Protein AF-A0A429FF25-F1 (afdb_monomer_lite)

Structure (mmCIF, N/CA/C/O backbone):
data_AF-A0A429FF25-F1
#
_entry.id   AF-A0A429FF25-F1
#
loop_
_atom_site.group_PDB
_atom_site.id
_atom_site.type_symbol
_atom_site.label_atom_id
_atom_site.label_alt_id
_atom_site.label_comp_id
_atom_site.label_asym_id
_atom_site.label_entity_id
_atom_site.label_seq_id
_atom_site.pdbx_PDB_ins_code
_atom_site.Cartn_x
_atom_site.Cartn_y
_atom_site.Cartn_z
_atom_site.occupancy
_atom_site.B_iso_or_equiv
_atom_site.auth_seq_id
_atom_site.auth_comp_id
_atom_site.auth_asym_id
_atom_site.auth_atom_id
_atom_site.pdbx_PDB_model_num
ATOM 1 N N . MET A 1 1 ? 14.850 20.138 26.910 1.00 57.94 1 MET A N 1
ATOM 2 C CA . MET A 1 1 ? 15.165 19.179 25.829 1.00 57.94 1 MET A CA 1
ATOM 3 C C . MET A 1 1 ? 14.172 19.415 24.697 1.00 57.94 1 MET A C 1
ATOM 5 O O . MET A 1 1 ? 12.9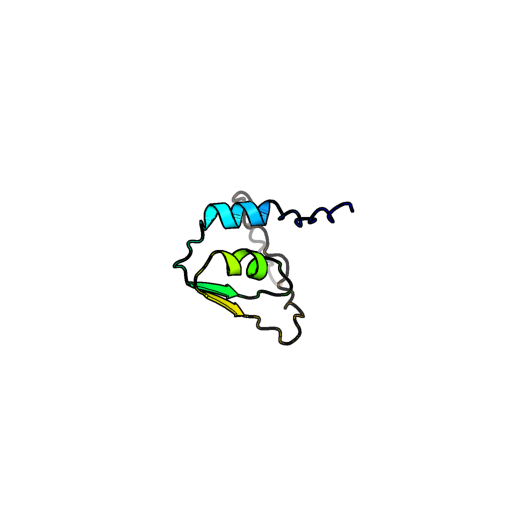88 19.205 24.942 1.00 57.94 1 MET A O 1
ATOM 9 N N . PRO A 1 2 ? 14.574 19.929 23.521 1.00 70.38 2 PRO A N 1
ATOM 10 C CA . PRO A 1 2 ? 13.657 20.000 22.389 1.00 70.38 2 PRO A CA 1
ATOM 11 C C . PRO A 1 2 ? 13.342 18.568 21.941 1.00 70.38 2 PRO A C 1
ATOM 13 O O . PRO A 1 2 ? 14.251 17.754 21.784 1.00 70.38 2 PRO A O 1
ATOM 16 N N . HIS A 1 3 ? 12.059 18.238 21.799 1.00 58.53 3 HIS A N 1
ATOM 17 C CA . HIS A 1 3 ? 11.662 16.982 21.167 1.00 58.53 3 HIS A CA 1
ATOM 18 C C . HIS A 1 3 ? 12.034 17.069 19.682 1.00 58.53 3 HIS A C 1
ATOM 20 O O . HIS A 1 3 ? 11.792 18.119 19.078 1.00 58.53 3 HIS A O 1
ATOM 26 N N . PRO A 1 4 ? 12.617 16.020 19.075 1.00 64.88 4 PRO A N 1
ATOM 27 C CA . PRO A 1 4 ? 12.810 16.011 17.636 1.00 64.88 4 PRO A CA 1
ATOM 28 C C . PRO A 1 4 ? 11.436 16.159 16.983 1.00 64.88 4 PRO A C 1
ATOM 30 O O . PRO A 1 4 ? 10.532 15.363 17.238 1.00 64.88 4 PRO A O 1
ATOM 33 N N . ALA A 1 5 ? 11.262 17.207 16.179 1.00 60.66 5 ALA A N 1
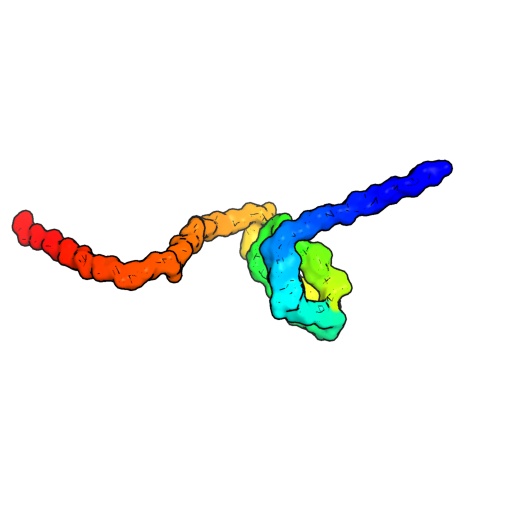ATOM 34 C CA . ALA A 1 5 ? 10.090 17.330 15.333 1.00 60.66 5 ALA A CA 1
ATOM 35 C C . ALA A 1 5 ? 10.086 16.114 14.404 1.00 60.66 5 ALA A C 1
ATOM 37 O O . ALA A 1 5 ? 11.008 15.937 13.605 1.00 60.66 5 ALA A O 1
ATOM 38 N N . THR A 1 6 ? 9.090 15.243 14.552 1.00 63.94 6 THR A N 1
ATOM 39 C CA . THR A 1 6 ? 8.889 14.122 13.640 1.00 63.94 6 THR A CA 1
ATOM 40 C C . THR A 1 6 ? 8.706 14.698 12.242 1.00 63.94 6 THR A C 1
ATOM 42 O O . THR A 1 6 ? 7.670 15.288 11.939 1.00 63.94 6 THR A O 1
ATOM 45 N N . VAL A 1 7 ? 9.726 14.566 11.393 1.00 59.47 7 VAL A N 1
ATOM 46 C CA . VAL A 1 7 ? 9.624 14.923 9.979 1.00 59.47 7 VAL A CA 1
ATOM 47 C C . VAL A 1 7 ? 8.731 13.870 9.341 1.00 59.47 7 VAL A C 1
ATOM 49 O O . VAL A 1 7 ? 9.170 12.756 9.061 1.00 59.47 7 VAL A O 1
ATOM 52 N N . VAL A 1 8 ? 7.451 14.195 9.177 1.00 60.34 8 VAL A N 1
ATOM 53 C CA . VAL A 1 8 ? 6.531 13.355 8.413 1.00 60.34 8 VAL A CA 1
ATOM 54 C C . VAL A 1 8 ? 6.894 13.547 6.940 1.00 60.34 8 VAL A C 1
ATOM 56 O O . VAL A 1 8 ? 6.810 14.675 6.454 1.00 60.34 8 VAL A O 1
ATOM 59 N N . PRO A 1 9 ? 7.344 12.505 6.220 1.00 65.50 9 PRO A N 1
ATOM 60 C CA . PRO A 1 9 ? 7.661 12.646 4.807 1.00 65.50 9 PRO A CA 1
ATOM 61 C C . PRO A 1 9 ? 6.402 13.048 4.030 1.00 65.50 9 PRO A C 1
ATOM 63 O O . PRO A 1 9 ? 5.349 12.420 4.162 1.00 65.50 9 PRO A O 1
ATOM 66 N N . GLU A 1 10 ? 6.513 14.106 3.229 1.00 80.38 10 GLU A N 1
ATOM 67 C CA . GLU A 1 10 ? 5.404 14.623 2.431 1.00 80.38 10 GLU A CA 1
ATOM 68 C C . GLU A 1 10 ? 5.027 13.608 1.339 1.00 80.38 10 GLU A C 1
ATOM 70 O O . GLU A 1 10 ? 5.849 13.200 0.515 1.00 80.38 10 GLU A O 1
ATOM 75 N N . ILE A 1 11 ? 3.774 13.148 1.360 1.00 85.31 11 ILE A N 1
ATOM 76 C CA . ILE A 1 11 ? 3.260 12.176 0.392 1.00 85.31 11 ILE A CA 1
ATOM 77 C C . ILE A 1 11 ? 3.082 12.883 -0.952 1.00 85.31 11 ILE A C 1
ATOM 79 O O . ILE A 1 11 ? 2.379 13.888 -1.041 1.00 85.31 11 ILE A O 1
ATOM 83 N N . ALA A 1 12 ? 3.658 12.323 -2.018 1.00 90.62 12 ALA A N 1
ATOM 84 C CA . ALA A 1 12 ? 3.520 12.887 -3.356 1.00 90.62 12 ALA A CA 1
ATOM 85 C C . ALA A 1 12 ? 2.029 13.062 -3.752 1.00 90.62 12 ALA A C 1
ATOM 87 O O . ALA A 1 12 ? 1.227 12.151 -3.520 1.00 90.62 12 ALA A O 1
ATOM 88 N N . PRO A 1 13 ? 1.626 14.170 -4.411 1.00 93.38 13 PRO A N 1
ATOM 89 C CA . PRO A 1 13 ? 0.210 14.486 -4.640 1.00 93.38 13 PRO A CA 1
ATOM 90 C C . PRO A 1 13 ? -0.590 13.410 -5.385 1.00 93.38 13 PRO A C 1
ATOM 92 O O . PRO A 1 13 ? -1.763 13.194 -5.091 1.00 93.38 13 PRO A O 1
ATOM 95 N N . HIS A 1 14 ? 0.028 12.714 -6.342 1.00 92.75 14 HIS A N 1
ATOM 96 C CA . HIS A 1 14 ? -0.628 11.629 -7.081 1.00 92.75 14 HIS A CA 1
ATOM 97 C C . HIS A 1 14 ? -0.952 10.432 -6.178 1.00 92.75 14 HIS A C 1
ATOM 99 O O . HIS A 1 14 ? -1.987 9.796 -6.341 1.00 92.75 14 HIS A O 1
ATOM 105 N N . LEU A 1 15 ? -0.096 10.164 -5.194 1.00 91.94 15 LEU A N 1
ATOM 106 C CA . LEU A 1 15 ? -0.264 9.079 -4.242 1.00 91.94 15 LEU A CA 1
ATOM 107 C C . LEU A 1 15 ? -1.331 9.418 -3.202 1.00 91.94 15 LEU A C 1
ATOM 109 O O . LEU A 1 15 ? -2.136 8.561 -2.858 1.00 91.94 15 LEU A O 1
ATOM 113 N N . LYS A 1 16 ? -1.409 10.688 -2.784 1.00 94.00 16 LYS A N 1
ATOM 114 C CA . LYS A 1 16 ? -2.540 11.184 -1.991 1.00 94.00 16 LYS A CA 1
ATOM 115 C C . LYS A 1 16 ? -3.864 10.991 -2.737 1.00 94.00 16 LYS A C 1
ATOM 117 O O . LYS A 1 16 ? -4.775 10.393 -2.187 1.00 94.00 16 LYS A O 1
ATOM 122 N N . ARG A 1 17 ? -3.947 11.420 -4.002 1.00 95.50 17 ARG A N 1
ATOM 123 C CA . ARG A 1 17 ? -5.158 11.245 -4.828 1.00 95.50 17 ARG A CA 1
ATOM 124 C C . ARG A 1 17 ? -5.552 9.777 -4.989 1.00 95.50 17 ARG A C 1
ATOM 126 O O . ARG A 1 17 ? -6.735 9.475 -4.960 1.00 95.50 17 ARG A O 1
ATOM 133 N N . LEU A 1 18 ? -4.577 8.879 -5.151 1.00 94.12 18 LEU A N 1
ATOM 134 C CA . LEU A 1 18 ? -4.840 7.442 -5.219 1.00 94.12 18 LEU A CA 1
ATOM 135 C C . LEU A 1 18 ? -5.448 6.919 -3.912 1.00 94.12 18 LEU A C 1
ATOM 137 O O . LEU A 1 18 ? -6.423 6.180 -3.956 1.00 94.12 18 LEU A O 1
ATOM 141 N N . LEU A 1 19 ? -4.892 7.310 -2.764 1.00 93.75 19 LEU A N 1
ATOM 142 C CA . LEU A 1 19 ? -5.416 6.905 -1.458 1.00 93.75 19 LEU A CA 1
ATOM 143 C C . LEU A 1 19 ? -6.817 7.469 -1.208 1.00 93.75 19 LEU A C 1
ATOM 145 O O . LEU A 1 19 ? -7.676 6.733 -0.740 1.00 93.75 19 LEU A O 1
ATOM 149 N N . ASP A 1 20 ? -7.049 8.732 -1.571 1.00 95.38 20 ASP A N 1
ATOM 150 C CA . ASP A 1 20 ? -8.365 9.369 -1.474 1.00 95.38 20 ASP A CA 1
ATOM 151 C C . ASP A 1 20 ? -9.394 8.662 -2.384 1.00 95.38 20 ASP A C 1
ATOM 153 O O . ASP A 1 20 ? -10.553 8.526 -2.017 1.00 95.38 20 ASP A O 1
ATOM 157 N N . PHE A 1 21 ? -8.977 8.197 -3.568 1.00 96.56 21 PHE A N 1
ATOM 158 C CA . PHE A 1 21 ? -9.844 7.482 -4.511 1.00 96.56 21 PHE A CA 1
ATOM 159 C C . PHE A 1 21 ? -10.188 6.059 -4.054 1.00 96.56 21 PHE A C 1
ATOM 161 O O . PHE A 1 21 ? -11.324 5.625 -4.212 1.00 96.56 21 PHE A O 1
ATOM 168 N N . VAL A 1 22 ? -9.199 5.321 -3.543 1.00 95.31 22 VAL A N 1
ATOM 169 C CA . VAL A 1 22 ? -9.382 3.926 -3.112 1.00 95.31 22 VAL A CA 1
ATOM 170 C C . VAL A 1 22 ? -10.096 3.842 -1.761 1.00 95.31 22 VAL A C 1
ATOM 172 O O . VAL A 1 22 ? -10.741 2.833 -1.504 1.00 95.31 22 VAL A O 1
ATOM 175 N N . ASP A 1 23 ? -9.978 4.878 -0.924 1.00 96.88 23 ASP A N 1
ATOM 176 C CA . ASP A 1 23 ? -10.554 4.963 0.425 1.00 96.88 23 ASP A CA 1
ATOM 177 C C . ASP A 1 23 ? -10.362 3.673 1.258 1.00 96.88 23 ASP A C 1
ATOM 179 O O . ASP A 1 23 ? -11.334 3.019 1.646 1.00 96.88 23 ASP A O 1
ATOM 183 N N . PRO A 1 24 ? -9.102 3.251 1.499 1.00 96.38 24 PRO A N 1
ATOM 184 C CA . PRO A 1 24 ? -8.806 1.960 2.111 1.00 96.38 24 PRO A CA 1
ATOM 185 C C . PRO A 1 24 ? -9.330 1.876 3.546 1.00 96.38 24 PRO A C 1
ATOM 187 O O . PRO A 1 24 ? -9.003 2.710 4.395 1.00 96.38 24 PRO A O 1
ATOM 190 N N . GLN A 1 25 ? -10.072 0.810 3.825 1.00 97.94 25 GLN A N 1
ATOM 191 C CA . GLN A 1 25 ? -10.680 0.547 5.119 1.00 97.94 25 GLN A CA 1
ATOM 192 C C . GLN A 1 25 ? -9.893 -0.501 5.920 1.00 97.94 25 GLN A C 1
ATOM 194 O O . GLN A 1 25 ? -9.304 -1.424 5.345 1.00 97.94 25 GLN A O 1
ATOM 199 N N . PRO A 1 26 ? -9.962 -0.470 7.267 1.00 98.00 26 PRO A N 1
ATOM 200 C CA . PRO A 1 26 ? -9.270 -1.43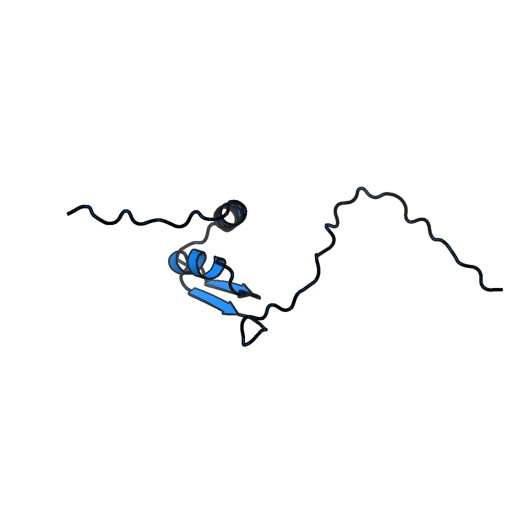7 8.123 1.00 98.00 26 PRO A CA 1
ATOM 201 C C . PRO A 1 26 ? -9.632 -2.908 7.872 1.00 98.00 26 PRO A C 1
ATOM 203 O O . PRO A 1 26 ? -8.897 -3.792 8.301 1.00 98.00 26 PRO A O 1
ATOM 206 N N . GLY A 1 27 ? -10.755 -3.190 7.203 1.00 98.19 27 GLY A N 1
ATOM 207 C CA . GLY A 1 27 ? -11.177 -4.544 6.831 1.00 98.19 27 GLY A CA 1
ATOM 208 C C . GLY A 1 27 ? -10.557 -5.075 5.534 1.00 98.19 27 GLY A C 1
ATOM 209 O O . GLY A 1 27 ? -10.605 -6.286 5.291 1.00 98.19 27 GLY A O 1
ATOM 210 N N . ASP A 1 28 ? -9.956 -4.205 4.725 1.00 97.81 28 ASP A N 1
ATOM 211 C CA . ASP A 1 28 ? -9.584 -4.525 3.351 1.00 97.81 28 ASP A CA 1
ATOM 212 C C . ASP A 1 28 ? -8.379 -5.463 3.261 1.00 97.81 28 ASP A C 1
ATOM 214 O O . ASP A 1 28 ? -7.497 -5.515 4.126 1.00 97.81 28 ASP A O 1
ATOM 218 N N . VAL A 1 29 ? -8.341 -6.227 2.170 1.00 97.88 29 VAL A N 1
ATOM 219 C CA . VAL A 1 29 ? -7.206 -7.071 1.796 1.00 97.88 29 VAL A CA 1
ATOM 220 C C . VAL A 1 29 ? -6.709 -6.622 0.434 1.00 97.88 29 VAL A C 1
ATOM 222 O O . VAL A 1 29 ? -7.432 -6.720 -0.553 1.00 97.88 29 VAL A O 1
ATOM 225 N N . CYS A 1 30 ? -5.465 -6.160 0.378 1.00 96.56 30 CYS A N 1
ATOM 226 C CA . CYS A 1 30 ? -4.890 -5.551 -0.816 1.00 96.56 30 CYS A CA 1
ATOM 227 C C . CYS A 1 30 ? -3.728 -6.373 -1.389 1.00 96.56 30 CYS A C 1
ATOM 229 O O . CYS A 1 30 ? -2.987 -7.049 -0.663 1.00 96.56 30 CYS A O 1
ATOM 231 N N . LEU A 1 31 ? -3.545 -6.255 -2.706 1.00 95.81 31 LEU A N 1
ATOM 232 C CA . LEU A 1 31 ? -2.410 -6.779 -3.460 1.00 95.81 31 LEU A CA 1
ATOM 233 C C . LEU A 1 31 ? -1.729 -5.617 -4.196 1.00 95.81 31 LEU A C 1
ATOM 235 O O . LEU A 1 31 ? -2.364 -4.966 -5.019 1.00 95.81 31 LEU A O 1
ATOM 239 N N . ASP A 1 32 ? -0.449 -5.381 -3.914 1.00 93.06 32 ASP A N 1
ATOM 240 C CA . ASP A 1 32 ? 0.395 -4.455 -4.677 1.00 93.06 32 ASP A CA 1
ATOM 241 C C . ASP A 1 32 ? 1.278 -5.250 -5.645 1.00 93.06 32 ASP A C 1
ATOM 243 O O . ASP A 1 32 ? 2.078 -6.088 -5.217 1.00 93.06 32 ASP A O 1
ATOM 247 N N . VAL A 1 33 ? 1.110 -5.017 -6.946 1.00 92.69 33 VAL A N 1
ATOM 248 C CA . VAL A 1 33 ? 1.810 -5.728 -8.021 1.00 92.69 33 VAL A CA 1
ATOM 249 C C . VAL A 1 33 ? 2.904 -4.840 -8.594 1.00 92.69 33 VAL A C 1
A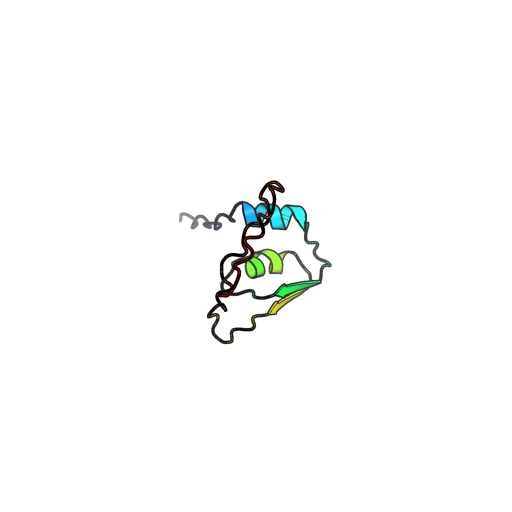TOM 251 O O . VAL A 1 33 ? 2.655 -3.688 -8.927 1.00 92.69 33 VAL A O 1
ATOM 254 N N . ALA A 1 34 ? 4.097 -5.411 -8.777 1.00 89.19 34 ALA A N 1
ATOM 255 C CA . ALA A 1 34 ? 5.288 -4.684 -9.215 1.00 89.19 34 ALA A CA 1
ATOM 256 C C . ALA A 1 34 ? 5.664 -3.553 -8.241 1.00 89.19 34 ALA A C 1
ATOM 258 O O . ALA A 1 34 ? 6.011 -2.446 -8.653 1.00 89.19 34 ALA A O 1
ATOM 259 N N . ARG A 1 35 ? 5.620 -3.864 -6.935 1.00 87.38 35 ARG A N 1
ATOM 260 C CA . ARG A 1 35 ? 5.848 -2.901 -5.840 1.00 87.38 35 ARG A CA 1
ATOM 261 C C . ARG A 1 35 ? 7.130 -2.074 -6.003 1.00 87.38 35 ARG A C 1
ATOM 263 O O . ARG A 1 35 ? 7.220 -0.940 -5.524 1.00 87.38 35 ARG A O 1
ATOM 270 N N . GLY A 1 36 ? 8.162 -2.650 -6.625 1.00 87.56 36 GLY A N 1
ATOM 271 C CA . GLY A 1 36 ? 9.475 -2.047 -6.768 1.00 87.56 36 GLY A CA 1
ATOM 272 C C . GLY A 1 36 ? 10.023 -1.542 -5.435 1.00 87.56 36 GLY A C 1
ATOM 273 O O . GLY A 1 36 ? 9.902 -2.174 -4.384 1.00 87.56 36 GLY A O 1
ATOM 274 N N . ARG A 1 37 ? 10.622 -0.351 -5.488 1.00 85.44 37 ARG A N 1
ATOM 275 C CA . ARG A 1 37 ? 11.038 0.431 -4.310 1.00 85.44 37 ARG A CA 1
ATOM 276 C C . ARG A 1 37 ? 10.035 1.544 -3.984 1.00 85.44 37 ARG A C 1
ATOM 278 O O . ARG A 1 37 ? 10.402 2.535 -3.359 1.00 85.44 37 ARG A O 1
ATOM 285 N N . GLY A 1 38 ? 8.807 1.421 -4.486 1.00 85.81 38 GLY A N 1
ATOM 286 C CA . GLY A 1 38 ? 7.784 2.446 -4.361 1.00 85.81 38 GLY A CA 1
ATOM 287 C C . GLY A 1 38 ? 7.308 2.622 -2.914 1.00 85.81 38 GLY A C 1
ATOM 288 O O . GLY A 1 38 ? 7.366 1.683 -2.119 1.00 85.81 38 GLY A O 1
ATOM 289 N N . PRO A 1 39 ? 6.804 3.815 -2.561 1.00 91.44 39 PRO A N 1
ATOM 290 C CA . PRO A 1 39 ? 6.319 4.109 -1.211 1.00 91.44 39 PRO A CA 1
ATOM 291 C C . PRO A 1 39 ? 4.936 3.508 -0.907 1.00 91.44 39 PRO A C 1
ATOM 293 O O . PRO A 1 39 ? 4.504 3.525 0.245 1.00 91.44 39 PRO A O 1
ATOM 296 N N . LEU A 1 40 ? 4.225 2.998 -1.920 1.00 91.81 40 LEU A N 1
ATOM 297 C CA . LEU A 1 40 ? 2.822 2.597 -1.808 1.00 91.81 40 LEU A CA 1
ATOM 298 C C . LEU A 1 40 ? 2.575 1.538 -0.712 1.00 91.81 40 LEU A C 1
ATOM 300 O O . LEU A 1 40 ? 1.678 1.773 0.103 1.00 91.81 40 LEU A O 1
ATOM 304 N N . PRO A 1 41 ? 3.372 0.455 -0.578 1.00 93.56 41 PRO A N 1
ATOM 305 C CA . PRO A 1 41 ? 3.170 -0.505 0.503 1.00 93.56 41 PRO A CA 1
ATOM 306 C C . PRO A 1 41 ? 3.254 0.093 1.901 1.00 93.56 41 PRO A C 1
ATOM 308 O O . PRO A 1 41 ? 2.432 -0.224 2.755 1.00 93.56 41 PRO A O 1
ATOM 311 N N . ALA A 1 42 ? 4.230 0.973 2.136 1.00 93.06 42 ALA A N 1
ATOM 312 C CA . ALA A 1 42 ? 4.434 1.589 3.443 1.00 93.06 42 ALA A CA 1
ATOM 313 C C . ALA A 1 42 ? 3.273 2.519 3.820 1.00 93.06 42 ALA A C 1
ATOM 315 O O . ALA A 1 42 ? 2.944 2.655 4.995 1.00 93.06 42 ALA A O 1
ATOM 316 N N . LEU A 1 43 ? 2.628 3.132 2.824 1.00 93.56 43 LEU A N 1
ATOM 317 C CA . LEU A 1 43 ? 1.454 3.966 3.043 1.00 93.56 43 LEU A CA 1
ATOM 318 C C . LEU A 1 43 ? 0.170 3.146 3.202 1.00 93.56 43 LEU A C 1
ATOM 320 O O . LEU A 1 43 ? -0.676 3.517 4.011 1.00 93.56 43 LEU A O 1
ATOM 324 N N . LEU A 1 44 ? -0.019 2.064 2.449 1.00 93.81 44 LEU A N 1
ATOM 325 C CA . LEU A 1 44 ? -1.245 1.263 2.530 1.00 93.81 44 LEU A CA 1
ATOM 326 C C . LEU A 1 44 ? -1.276 0.344 3.750 1.00 93.81 44 LEU A C 1
ATOM 328 O O . LEU A 1 44 ? -2.334 0.196 4.355 1.00 93.81 44 LEU A O 1
ATOM 332 N N . ALA A 1 45 ? -0.142 -0.249 4.134 1.00 95.38 45 ALA A N 1
ATOM 333 C CA . ALA A 1 45 ? -0.092 -1.268 5.183 1.00 95.38 45 ALA A CA 1
ATOM 334 C C . ALA A 1 45 ? -0.753 -0.858 6.519 1.00 95.38 45 ALA A C 1
ATOM 336 O O . ALA A 1 45 ? -1.456 -1.692 7.080 1.00 95.38 45 ALA A O 1
ATOM 337 N N . PRO A 1 46 ? -0.621 0.388 7.022 1.00 96.06 46 PRO A N 1
ATOM 338 C CA . PRO A 1 46 ? -1.273 0.798 8.270 1.00 96.06 46 PRO A CA 1
ATOM 339 C C . PRO A 1 46 ? -2.796 0.979 8.178 1.00 96.06 46 PRO A C 1
ATOM 341 O O . PRO A 1 46 ? -3.439 1.171 9.206 1.00 96.06 46 PRO A O 1
ATOM 344 N N . ARG A 1 47 ? -3.370 0.998 6.968 1.00 96.38 47 ARG A N 1
ATOM 345 C CA . ARG A 1 47 ? -4.779 1.349 6.719 1.00 96.38 47 ARG A CA 1
ATOM 346 C C . ARG A 1 47 ? -5.676 0.140 6.469 1.00 96.38 47 ARG A C 1
ATOM 348 O O . ARG A 1 47 ? -6.889 0.284 6.511 1.00 96.38 47 ARG A O 1
ATOM 355 N N . VAL A 1 48 ? -5.092 -1.028 6.204 1.00 97.88 48 VAL A N 1
ATOM 356 C CA . VAL A 1 48 ? -5.805 -2.226 5.739 1.00 97.88 48 VAL A CA 1
ATOM 357 C C . VAL A 1 48 ? -5.504 -3.425 6.629 1.00 97.88 48 VAL A C 1
ATOM 359 O O . VAL A 1 48 ? -4.462 -3.479 7.282 1.00 97.88 48 VAL A O 1
ATOM 362 N N . ARG A 1 49 ? -6.376 -4.437 6.621 1.00 98.25 49 ARG A N 1
ATOM 363 C CA . ARG A 1 49 ? -6.180 -5.662 7.412 1.00 98.25 49 ARG A CA 1
ATOM 364 C C . ARG A 1 49 ? -4.946 -6.435 6.966 1.00 98.25 49 ARG A C 1
ATOM 366 O O . ARG A 1 49 ? -4.240 -7.023 7.784 1.00 98.25 49 ARG A O 1
ATOM 373 N N . ARG A 1 50 ? -4.736 -6.522 5.650 1.00 98.06 50 ARG A N 1
ATOM 374 C CA . ARG A 1 50 ? -3.627 -7.275 5.059 1.00 98.06 50 ARG A CA 1
ATOM 375 C C . ARG A 1 50 ? -3.214 -6.679 3.725 1.00 98.06 50 ARG A C 1
ATOM 377 O O . ARG A 1 50 ? -4.047 -6.463 2.853 1.00 98.06 50 ARG A O 1
ATOM 384 N N . LEU A 1 51 ? -1.908 -6.535 3.537 1.00 97.38 51 LEU A N 1
ATOM 385 C CA . LEU A 1 51 ? -1.303 -6.189 2.260 1.00 97.38 51 LEU A CA 1
ATOM 386 C C . LEU A 1 51 ? -0.310 -7.277 1.855 1.00 97.38 51 LEU A C 1
ATOM 388 O O . LEU A 1 51 ? 0.571 -7.642 2.633 1.00 97.38 51 LEU A O 1
ATOM 392 N N . THR A 1 52 ? -0.437 -7.773 0.628 1.00 96.69 52 THR A N 1
ATOM 393 C CA . THR A 1 52 ? 0.596 -8.593 -0.014 1.00 96.69 52 THR A CA 1
ATOM 394 C C . THR A 1 52 ? 1.239 -7.760 -1.109 1.00 96.69 52 THR A C 1
ATOM 396 O O . THR A 1 52 ? 0.542 -7.286 -1.997 1.00 96.69 52 THR A O 1
ATOM 399 N N . ALA A 1 53 ? 2.552 -7.563 -1.051 1.00 93.88 53 ALA A N 1
ATOM 400 C CA . ALA A 1 53 ? 3.279 -6.814 -2.068 1.00 93.88 53 ALA A CA 1
ATOM 401 C C . ALA A 1 53 ? 4.189 -7.773 -2.838 1.00 93.88 53 ALA A C 1
ATOM 403 O O . ALA A 1 53 ? 5.033 -8.446 -2.241 1.00 93.88 53 ALA A O 1
ATOM 404 N N . VAL A 1 54 ? 4.011 -7.842 -4.153 1.00 91.31 54 VAL A N 1
ATOM 405 C CA . VAL A 1 54 ? 4.729 -8.762 -5.037 1.00 91.31 54 VAL A CA 1
ATOM 406 C C . VAL A 1 54 ? 5.538 -7.990 -6.069 1.00 91.31 54 VAL A C 1
ATOM 408 O O . VAL A 1 54 ? 5.128 -6.942 -6.566 1.00 91.31 54 VAL A O 1
ATOM 411 N N . ASP A 1 55 ? 6.705 -8.523 -6.403 1.00 88.88 55 ASP A N 1
ATOM 412 C CA . ASP A 1 55 ? 7.522 -8.049 -7.513 1.00 88.88 55 ASP A CA 1
ATOM 413 C C . ASP A 1 55 ? 8.069 -9.257 -8.270 1.00 88.88 55 ASP A C 1
ATOM 415 O O . ASP A 1 55 ? 8.432 -10.263 -7.657 1.00 88.88 55 ASP A O 1
ATOM 419 N N . ALA A 1 56 ? 8.127 -9.157 -9.595 1.00 83.06 56 ALA A N 1
ATOM 420 C CA . ALA A 1 56 ? 8.760 -10.169 -10.430 1.00 83.06 56 ALA A CA 1
ATOM 421 C C . ALA A 1 56 ? 10.294 -10.089 -10.339 1.00 83.06 56 ALA A C 1
ATOM 423 O O . ALA A 1 56 ? 10.987 -11.095 -10.506 1.00 83.06 56 ALA A O 1
ATOM 424 N N . ALA A 1 57 ? 10.840 -8.903 -10.056 1.00 76.44 57 ALA A N 1
ATOM 425 C CA . ALA A 1 57 ? 12.270 -8.706 -9.907 1.00 76.44 57 ALA A CA 1
ATOM 426 C C . ALA A 1 57 ? 12.730 -9.088 -8.495 1.00 76.44 57 ALA A C 1
ATOM 428 O O . ALA A 1 57 ? 12.459 -8.374 -7.528 1.00 76.44 57 ALA A O 1
ATOM 429 N N . ARG A 1 58 ? 13.503 -10.178 -8.385 1.00 64.75 58 ARG A N 1
ATOM 430 C CA . ARG A 1 58 ? 14.072 -10.647 -7.105 1.00 64.75 58 ARG A CA 1
ATOM 431 C C . ARG A 1 58 ? 14.891 -9.582 -6.365 1.00 64.75 58 ARG A C 1
ATOM 433 O O . ARG A 1 58 ? 14.839 -9.536 -5.141 1.00 64.75 58 ARG A O 1
ATOM 440 N N . ASP A 1 59 ? 15.549 -8.682 -7.098 1.00 67.56 59 ASP A N 1
ATOM 441 C CA . ASP A 1 59 ? 16.512 -7.727 -6.524 1.00 67.56 59 ASP A CA 1
ATOM 442 C C . ASP A 1 59 ? 16.001 -6.272 -6.539 1.00 67.56 59 ASP A C 1
ATOM 444 O O . ASP A 1 59 ? 16.762 -5.312 -6.369 1.00 67.56 59 ASP A O 1
ATOM 448 N N . GLY A 1 60 ? 14.710 -6.068 -6.833 1.00 59.09 60 GLY A N 1
ATOM 449 C CA . GLY A 1 60 ? 14.129 -4.733 -7.014 1.00 59.09 60 GLY A CA 1
ATOM 450 C C . GLY A 1 60 ? 14.690 -3.970 -8.223 1.00 59.09 60 GLY A C 1
ATOM 451 O O . GLY A 1 60 ? 14.506 -2.755 -8.327 1.00 59.09 60 GLY A O 1
ATOM 452 N N . ARG A 1 61 ? 15.386 -4.658 -9.142 1.00 61.78 61 ARG A N 1
ATOM 453 C CA . ARG A 1 61 ? 15.663 -4.146 -10.489 1.00 61.78 61 ARG A CA 1
ATOM 454 C C . ARG A 1 61 ? 14.365 -4.195 -11.280 1.00 61.78 61 ARG A C 1
ATOM 456 O O . ARG A 1 61 ? 14.053 -5.213 -11.884 1.00 61.78 61 ARG A O 1
ATOM 463 N N . ALA A 1 62 ? 13.624 -3.091 -11.249 1.00 60.34 62 ALA A N 1
ATOM 464 C CA . ALA A 1 62 ? 12.404 -2.943 -12.026 1.00 60.34 62 ALA A CA 1
ATOM 465 C C . ALA A 1 62 ? 12.646 -3.390 -13.473 1.00 60.34 62 ALA A C 1
ATOM 467 O O . ALA A 1 62 ? 13.591 -2.929 -14.128 1.00 60.34 62 ALA A O 1
ATOM 468 N N . PHE A 1 63 ? 11.783 -4.275 -13.970 1.00 59.72 63 PHE A N 1
ATOM 469 C CA . PHE A 1 63 ? 11.657 -4.467 -15.403 1.00 59.72 63 PHE A CA 1
ATOM 470 C C . PHE A 1 63 ? 11.239 -3.103 -15.952 1.00 59.72 63 PHE A C 1
ATOM 472 O O . PHE A 1 63 ? 10.164 -2.607 -15.619 1.00 59.72 63 PHE A O 1
ATOM 479 N N . ARG A 1 64 ? 12.122 -2.427 -16.694 1.00 60.84 64 ARG A N 1
ATOM 480 C CA . ARG A 1 64 ? 11.763 -1.150 -17.310 1.00 60.84 64 ARG A CA 1
ATOM 481 C C . ARG A 1 64 ? 10.788 -1.459 -18.436 1.00 60.84 64 ARG A C 1
ATOM 483 O O . ARG A 1 64 ? 11.197 -1.661 -19.574 1.00 60.84 64 ARG A O 1
ATOM 490 N N . THR A 1 65 ? 9.501 -1.513 -18.123 1.00 58.03 65 THR A N 1
ATOM 491 C CA . THR A 1 65 ? 8.477 -1.269 -19.131 1.00 58.03 65 THR A CA 1
ATOM 492 C C . THR A 1 65 ? 8.726 0.142 -19.644 1.00 58.03 65 THR A C 1
ATOM 494 O O . THR A 1 65 ? 8.810 1.085 -18.853 1.00 58.03 65 THR A O 1
ATOM 497 N N . GLY A 1 66 ? 8.957 0.272 -20.952 1.00 62.12 66 GLY A N 1
ATOM 498 C CA . GLY A 1 66 ? 9.091 1.577 -21.591 1.00 62.12 66 GLY A CA 1
ATOM 499 C C . GLY A 1 66 ? 7.873 2.460 -21.292 1.00 62.12 66 GLY A C 1
ATOM 500 O O . GLY A 1 66 ? 6.862 1.957 -20.792 1.00 62.12 66 GLY A O 1
ATOM 501 N N . PRO A 1 67 ? 7.947 3.769 -21.577 1.00 60.50 67 PRO A N 1
ATOM 502 C CA . PRO A 1 67 ? 6.803 4.652 -21.406 1.00 60.50 67 PRO A CA 1
ATOM 503 C C . PRO A 1 67 ? 5.588 4.027 -22.093 1.00 60.50 67 PRO A C 1
ATOM 505 O O . PRO A 1 67 ? 5.657 3.698 -23.278 1.00 60.50 67 PRO A O 1
ATOM 508 N N . VAL A 1 68 ? 4.491 3.840 -21.357 1.00 64.19 68 VAL A N 1
ATOM 509 C CA . VAL A 1 68 ? 3.205 3.615 -22.013 1.00 64.19 68 VAL A CA 1
ATOM 510 C C . VAL A 1 68 ? 2.945 4.865 -22.851 1.00 64.19 68 VAL A C 1
ATOM 512 O O . VAL A 1 68 ? 2.981 5.966 -22.293 1.00 64.19 68 VAL A O 1
ATOM 515 N N . PRO A 1 69 ? 2.768 4.756 -24.180 1.00 56.59 69 PRO A N 1
ATOM 516 C CA . PRO A 1 69 ? 2.369 5.915 -24.952 1.00 56.59 69 PRO A CA 1
ATOM 517 C C . PRO A 1 69 ? 1.057 6.408 -24.349 1.00 56.59 69 PRO A C 1
ATOM 519 O O . PRO A 1 69 ? 0.112 5.633 -24.197 1.00 56.59 69 PRO A O 1
ATOM 522 N N . SER A 1 70 ? 1.020 7.680 -23.955 1.00 54.25 70 SER A N 1
ATOM 523 C CA . SER A 1 70 ? -0.208 8.347 -23.540 1.00 54.25 70 SER A CA 1
ATOM 524 C C . SER A 1 70 ? -1.184 8.286 -24.712 1.00 54.25 70 SER A C 1
ATOM 526 O O . SER A 1 70 ? -1.142 9.120 -25.613 1.00 54.25 70 SER A O 1
ATOM 528 N N . GLY A 1 71 ? -2.032 7.260 -24.736 1.00 53.38 71 GLY A N 1
ATOM 529 C CA . GLY A 1 71 ? -3.073 7.046 -25.735 1.00 53.38 71 GLY A CA 1
ATOM 530 C C . GLY A 1 71 ? -4.232 8.014 -25.533 1.00 53.38 71 GLY A C 1
ATOM 531 O O . GLY A 1 71 ? -5.357 7.592 -25.306 1.00 53.38 71 GLY A O 1
ATOM 532 N N . CYS A 1 72 ? -3.951 9.313 -25.569 1.00 54.72 72 CYS A N 1
ATOM 533 C CA . CYS A 1 72 ? -4.946 10.366 -25.700 1.00 54.72 72 CYS A CA 1
ATOM 534 C C . CYS A 1 72 ? -4.403 11.394 -26.698 1.00 54.72 72 CYS A C 1
ATOM 536 O O . CYS A 1 72 ? -3.987 12.493 -26.342 1.00 54.72 72 CYS A O 1
ATOM 538 N N . GLY A 1 73 ? -4.322 10.976 -27.961 1.00 49.69 73 GLY A N 1
ATOM 539 C CA . GLY A 1 73 ? -4.307 11.895 -29.094 1.00 49.69 73 GLY A CA 1
ATOM 540 C C . GLY A 1 73 ? -5.734 12.004 -29.640 1.00 49.69 73 GLY A C 1
ATOM 541 O O . GLY A 1 73 ? -6.452 11.000 -29.613 1.00 49.69 73 GLY A O 1
ATOM 542 N N . PRO A 1 74 ? -6.182 13.177 -30.121 1.00 46.88 74 PRO A N 1
ATOM 543 C CA . PRO A 1 74 ? -7.456 13.261 -30.822 1.00 46.88 74 PR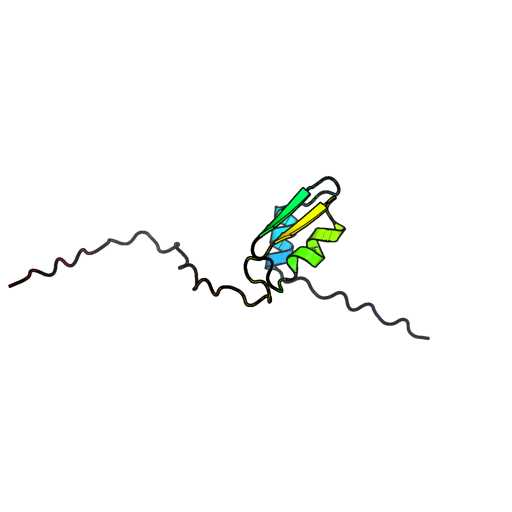O A CA 1
ATOM 544 C C . PRO A 1 74 ? -7.396 12.343 -32.046 1.00 46.88 74 PRO A C 1
ATOM 546 O O . PRO A 1 74 ? -6.379 12.292 -32.737 1.00 46.88 74 PRO A O 1
ATOM 549 N N . ALA A 1 75 ? -8.472 11.595 -32.291 1.00 56.06 75 ALA A N 1
ATOM 550 C CA . ALA A 1 75 ? -8.604 10.734 -33.457 1.00 56.06 75 ALA A CA 1
ATOM 551 C C . ALA A 1 75 ? -8.368 11.552 -34.742 1.00 56.06 75 ALA A C 1
ATOM 553 O O . ALA A 1 75 ? -9.237 12.295 -35.187 1.00 56.06 75 ALA A O 1
ATOM 554 N N . GLY A 1 76 ? -7.169 11.435 -35.311 1.00 45.94 76 GLY A N 1
ATOM 555 C CA . GLY A 1 76 ? -6.739 12.127 -36.520 1.00 45.94 76 GLY A CA 1
ATOM 556 C C . GLY A 1 76 ? -6.124 11.127 -37.489 1.00 45.94 76 GLY A C 1
ATOM 557 O O . GLY A 1 76 ? -4.953 10.791 -37.370 1.00 45.94 76 GLY A O 1
ATOM 558 N N . THR A 1 77 ? -6.971 10.613 -38.382 1.00 47.56 77 THR A N 1
ATOM 559 C CA . THR A 1 77 ? -6.697 9.942 -39.669 1.00 47.56 77 THR A CA 1
ATOM 560 C C . THR A 1 77 ? -5.369 9.188 -39.824 1.00 47.56 77 THR A C 1
ATOM 562 O O . THR A 1 77 ? -4.320 9.769 -40.095 1.00 47.56 77 THR A O 1
ATOM 565 N N . ALA A 1 78 ? -5.453 7.856 -39.796 1.00 43.09 78 ALA A N 1
ATOM 566 C CA . ALA A 1 78 ? -4.411 6.973 -40.304 1.00 43.09 78 ALA A CA 1
ATOM 567 C C . ALA A 1 78 ? -4.273 7.133 -41.829 1.00 43.09 78 ALA A C 1
ATOM 569 O O . ALA A 1 78 ? -5.094 6.622 -42.591 1.00 43.09 78 ALA A O 1
ATOM 570 N N . THR A 1 79 ? -3.225 7.815 -42.290 1.00 46.25 79 THR A N 1
ATOM 571 C CA . THR A 1 79 ? -2.813 7.765 -43.697 1.00 46.25 79 THR A CA 1
ATOM 572 C C . THR A 1 79 ? -2.023 6.477 -43.913 1.00 46.25 79 THR A C 1
ATOM 574 O O . THR A 1 79 ? -0.879 6.343 -43.482 1.00 46.25 79 THR A O 1
ATOM 577 N N . THR A 1 80 ? -2.643 5.491 -44.556 1.00 51.16 80 THR A N 1
ATOM 578 C CA . THR A 1 80 ? -1.971 4.273 -45.015 1.00 51.16 80 THR A CA 1
ATOM 579 C C . THR A 1 80 ? -1.070 4.620 -46.201 1.00 51.16 80 THR A C 1
ATOM 581 O O . THR A 1 80 ? -1.538 4.827 -47.316 1.00 51.16 80 THR A O 1
ATOM 584 N N . SER A 1 81 ? 0.244 4.680 -45.974 1.00 45.81 81 SER A N 1
ATOM 585 C CA . SER A 1 81 ? 1.226 4.652 -47.061 1.00 45.81 81 SER A CA 1
ATOM 586 C C . SER A 1 81 ? 1.452 3.198 -47.472 1.00 45.81 81 SER A C 1
ATOM 588 O O . SER A 1 81 ? 2.157 2.441 -46.804 1.00 45.81 81 SER A O 1
ATOM 590 N N . SER A 1 82 ? 0.789 2.789 -48.554 1.00 52.22 82 SER A N 1
ATOM 591 C CA . SER A 1 82 ? 1.062 1.533 -49.248 1.00 52.22 82 SER A CA 1
ATOM 592 C C . SER A 1 82 ? 2.321 1.709 -50.097 1.00 52.22 82 SER A C 1
ATOM 594 O O . SER A 1 82 ? 2.287 2.325 -51.163 1.00 52.22 82 SER A O 1
ATOM 596 N N . ALA A 1 83 ? 3.453 1.194 -49.616 1.00 51.03 83 ALA A N 1
ATOM 597 C CA . ALA A 1 83 ? 4.671 1.111 -50.411 1.00 51.03 83 ALA A CA 1
ATOM 598 C C . ALA A 1 83 ? 4.539 -0.040 -51.422 1.00 51.03 83 ALA A C 1
ATOM 600 O O . ALA A 1 83 ? 4.683 -1.222 -51.099 1.00 51.03 83 ALA A O 1
ATOM 601 N N . ARG A 1 84 ? 4.237 0.344 -52.663 1.00 55.19 84 ARG A N 1
ATOM 602 C CA . ARG A 1 84 ? 4.261 -0.488 -53.867 1.00 55.19 84 ARG A CA 1
ATOM 603 C C . ARG A 1 84 ? 5.682 -1.022 -54.079 1.00 55.19 84 ARG A C 1
ATOM 605 O O . ARG A 1 84 ? 6.614 -0.240 -54.224 1.00 55.19 84 ARG A O 1
ATOM 612 N N . ARG A 1 85 ? 5.841 -2.348 -54.100 1.00 52.12 85 ARG A N 1
ATOM 613 C CA . ARG A 1 85 ? 7.059 -3.000 -54.602 1.00 52.12 85 ARG A CA 1
ATOM 614 C C . ARG A 1 85 ? 7.084 -2.902 -56.127 1.00 52.12 85 ARG A C 1
ATOM 616 O O . ARG A 1 85 ? 6.056 -3.090 -56.781 1.00 52.12 85 ARG A O 1
ATOM 623 N N . SER A 1 86 ? 8.247 -2.609 -56.686 1.00 59.94 86 SER A N 1
ATOM 624 C CA . SER A 1 86 ? 8.619 -2.869 -58.078 1.00 59.94 86 SER A CA 1
ATOM 625 C C . SE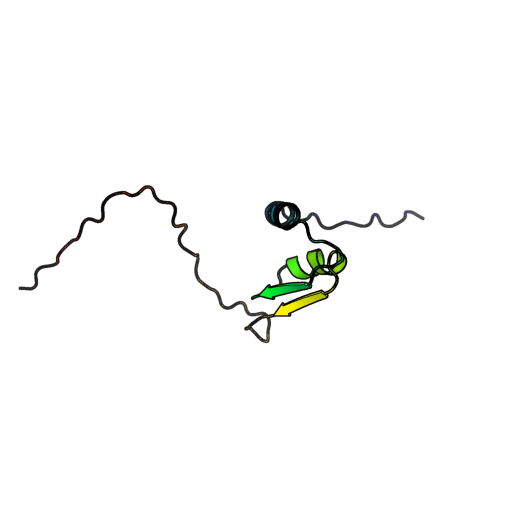R A 1 86 ? 10.055 -3.362 -58.070 1.00 59.94 86 SER A C 1
ATOM 627 O O . SER A 1 86 ? 10.820 -2.847 -57.224 1.00 59.94 86 SER A O 1
#

pLDDT: mean 77.03, std 18.8, range [43.09, 98.25]

Radius of gyration: 21.52 Å; chains: 1; bounding box: 28×31×84 Å

Secondary structure (DSSP, 8-state):
-PPP---PPPPPHHHHHHHHHH---TT-EEEEES-TT-SHHHHHGGGSSEEEEE-S-TTS----PPPPP-----------------

Sequence (86 aa):
MPHPATVVPEIAPHLKRLLDFVDPQPGDVCLDVARGRGPLPALLAPRVRRLTAVDAARDGRAFRTGPVPSGCGPAGTATTSSARRS

Foldseek 3Di:
DDDPDPPDPDDDPVLVVVCVVVVAAQADEEEAEQCQVPCNCVVRVVHYVYYDYDRPDPVSPRPPPDDDPPPDDPPDDDDDDDDDDD